Protein AF-A0A972IIH2-F1 (afdb_monomer_lite)

Radius of gyration: 24.48 Å; chains: 1; bounding box: 49×24×59 Å

Sequence (58 aa):
MASGLPDYVASAQPVPKEKRIAWFSSTAQTYAGIMLWFVFWQDVPVGAGIDPAKGEFS

pLDDT: mean 77.77, std 14.55, range [49.69, 93.19]

Secondary structure (DSSP, 8-state):
---S--HHHHT--PPPGGGPPPHHHHHHHHHHHHHHHHHHHHHTTTTTT--TTT----

Foldseek 3Di:
DPPDDDPVVVPDDDDDPVPDDDCCVPPVVVVVVVVVVCVVVVCVVVPPDNDPVPPDDD

Structure (mmCIF, N/CA/C/O backbone):
data_AF-A0A972IIH2-F1
#
_entry.id   AF-A0A972IIH2-F1
#
loop_
_atom_site.group_PDB
_atom_site.id
_atom_site.type_symbol
_atom_site.label_atom_id
_atom_site.label_alt_id
_atom_site.label_comp_id
_atom_site.label_asym_id
_atom_site.label_entity_id
_atom_site.label_seq_id
_atom_site.pdbx_PDB_ins_code
_atom_site.Cartn_x
_atom_site.Cartn_y
_atom_site.Cartn_z
_atom_site.occupancy
_atom_site.B_iso_or_equiv
_atom_site.auth_seq_id
_atom_site.auth_comp_id
_atom_site.auth_asym_id
_atom_site.auth_atom_id
_atom_site.pdbx_PDB_model_num
ATOM 1 N N . MET A 1 1 ? -33.537 -11.479 17.797 1.00 49.69 1 MET A N 1
ATOM 2 C CA . MET A 1 1 ? -32.361 -12.237 18.273 1.00 49.69 1 MET A CA 1
ATOM 3 C C . MET A 1 1 ? -31.696 -12.831 17.045 1.00 49.69 1 MET A C 1
ATOM 5 O O . MET A 1 1 ? -32.370 -13.576 16.348 1.00 49.69 1 MET A O 1
ATOM 9 N N . ALA A 1 2 ? -30.479 -12.406 16.694 1.00 57.03 2 ALA A N 1
ATOM 10 C CA . ALA A 1 2 ? -29.788 -12.868 15.487 1.00 57.03 2 ALA A CA 1
ATOM 11 C C . ALA A 1 2 ? -29.563 -14.387 15.579 1.00 57.03 2 ALA A C 1
ATOM 13 O O . ALA A 1 2 ? -28.748 -14.863 16.361 1.00 57.03 2 ALA A O 1
ATOM 14 N N . SER A 1 3 ? -30.377 -15.146 14.856 1.00 67.00 3 SER A N 1
ATOM 15 C CA . SER A 1 3 ? -30.468 -16.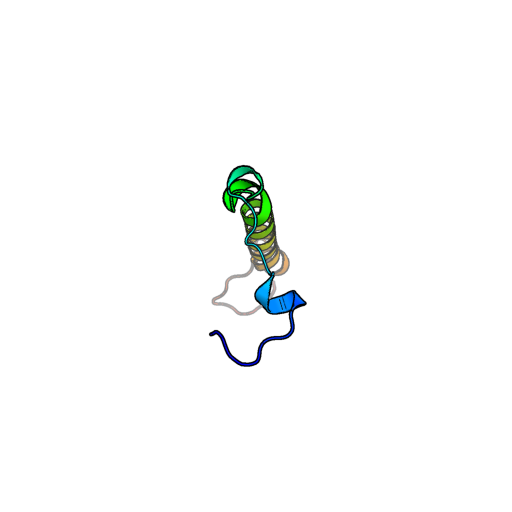599 14.943 1.00 67.00 3 SER A CA 1
ATOM 16 C C . SER A 1 3 ? -29.408 -17.269 14.064 1.00 67.00 3 SER A C 1
ATOM 18 O O . SER A 1 3 ? -29.501 -17.177 12.842 1.00 67.00 3 SER A O 1
ATOM 20 N N . GLY A 1 4 ? -28.450 -17.980 14.675 1.00 80.94 4 GLY A N 1
ATOM 21 C CA . GLY A 1 4 ? -27.718 -19.078 14.018 1.00 80.94 4 GLY A CA 1
ATOM 22 C C . GLY A 1 4 ? -26.228 -18.885 13.707 1.00 80.94 4 GLY A C 1
ATOM 23 O O . GLY A 1 4 ? -25.642 -19.765 13.085 1.00 80.94 4 GLY A O 1
ATOM 24 N N . LEU A 1 5 ? -25.595 -17.783 14.114 1.00 85.00 5 LEU A N 1
ATOM 25 C CA . LEU A 1 5 ? -24.150 -17.595 13.923 1.00 85.00 5 LEU A CA 1
ATOM 26 C C . LEU A 1 5 ? -23.373 -18.155 15.124 1.00 85.00 5 LEU A C 1
ATOM 28 O O . LEU A 1 5 ? -23.778 -17.894 16.256 1.00 85.00 5 LEU A O 1
ATOM 32 N N . PRO A 1 6 ? -22.258 -18.880 14.913 1.00 89.88 6 PRO A N 1
ATOM 33 C CA . PRO A 1 6 ? -21.354 -19.241 16.000 1.00 89.88 6 PRO A CA 1
ATOM 34 C C . PRO A 1 6 ? -20.870 -18.004 16.766 1.00 89.88 6 PRO A C 1
ATOM 36 O O . PRO A 1 6 ? -20.624 -16.960 16.153 1.00 89.88 6 PRO A O 1
ATOM 39 N N . ASP A 1 7 ? -20.664 -18.139 18.079 1.00 87.31 7 ASP A N 1
ATOM 40 C CA . ASP A 1 7 ? -20.328 -17.015 18.969 1.00 87.31 7 ASP A CA 1
ATOM 41 C C . ASP A 1 7 ? -19.128 -16.196 18.475 1.00 87.31 7 ASP A C 1
ATOM 43 O O . ASP A 1 7 ? -19.159 -14.968 18.517 1.00 87.31 7 ASP A O 1
ATOM 47 N N . TYR A 1 8 ? -18.108 -16.856 17.915 1.00 85.31 8 TYR A N 1
ATOM 48 C CA . TYR A 1 8 ? -16.914 -16.187 17.388 1.00 85.31 8 TYR A CA 1
ATOM 49 C C . TYR A 1 8 ? -17.208 -15.261 16.196 1.00 85.31 8 TYR A C 1
ATOM 51 O O . TYR A 1 8 ? -16.525 -14.252 16.010 1.00 85.31 8 TYR A O 1
ATOM 59 N N . VAL A 1 9 ? -18.223 -15.582 15.388 1.00 86.56 9 VAL A N 1
ATOM 60 C CA . VAL A 1 9 ? -18.657 -14.748 14.259 1.00 86.56 9 VAL A CA 1
ATOM 61 C C . VAL A 1 9 ? -19.519 -13.599 14.765 1.00 86.56 9 VAL A C 1
ATOM 63 O O . VAL A 1 9 ? -19.340 -12.462 14.335 1.00 86.56 9 VAL A O 1
ATOM 66 N N . ALA A 1 10 ? -20.421 -13.875 15.712 1.00 88.12 10 ALA A N 1
ATOM 67 C CA . ALA A 1 10 ? -21.267 -12.855 16.328 1.00 88.12 10 ALA A CA 1
ATOM 68 C C . ALA A 1 10 ? -20.451 -11.810 17.111 1.00 88.12 10 ALA A C 1
ATOM 70 O O . ALA A 1 10 ? -20.844 -10.646 17.181 1.00 88.12 10 ALA A O 1
ATOM 71 N N . SER A 1 11 ? -19.299 -12.204 17.662 1.00 88.75 11 SER A N 1
ATOM 72 C CA . SER A 1 11 ? -18.383 -11.315 18.380 1.00 88.75 11 SER A CA 1
ATOM 73 C C . SER A 1 11 ? -17.400 -10.554 17.487 1.00 88.75 11 SER A C 1
ATOM 75 O O . SER A 1 11 ? -16.566 -9.817 18.014 1.00 88.75 11 SER A O 1
ATOM 77 N N . ALA A 1 12 ? -17.430 -10.744 16.163 1.00 89.25 12 ALA A N 1
ATOM 78 C CA . ALA A 1 12 ? -16.480 -10.095 15.267 1.00 89.25 12 ALA A CA 1
ATOM 79 C C . ALA A 1 12 ? -16.593 -8.566 15.372 1.00 89.25 12 ALA A C 1
ATOM 81 O O . ALA A 1 12 ? -17.647 -7.981 15.131 1.00 89.25 12 ALA A O 1
ATOM 82 N N . GLN A 1 13 ? -15.484 -7.915 15.726 1.00 90.69 13 GLN A N 1
ATOM 83 C CA . GLN A 1 13 ? -15.399 -6.461 15.811 1.00 90.69 13 GLN A CA 1
ATOM 84 C C . GLN A 1 13 ? -14.624 -5.917 14.608 1.00 90.69 13 GLN A C 1
ATOM 86 O O . GLN A 1 13 ? -13.553 -6.440 14.283 1.00 90.69 13 GLN A O 1
ATOM 91 N N . PRO A 1 14 ? -15.117 -4.864 13.935 1.00 88.81 14 PRO A N 1
ATOM 92 C CA . PRO A 1 14 ? -14.367 -4.225 12.865 1.00 88.81 14 PRO A CA 1
ATOM 93 C C . PRO A 1 14 ? -13.082 -3.587 13.407 1.00 88.81 14 PRO A C 1
ATOM 95 O O . PRO A 1 14 ? -13.021 -3.133 14.549 1.00 88.81 14 PRO A O 1
ATOM 98 N N . VAL A 1 15 ? -12.057 -3.483 12.555 1.00 90.00 15 VAL A N 1
ATOM 99 C CA . VAL A 1 15 ? -10.803 -2.803 12.914 1.00 90.00 15 VAL A CA 1
ATOM 100 C C . VAL A 1 15 ? -11.100 -1.329 13.255 1.00 90.00 15 VAL A C 1
ATOM 102 O O . VAL A 1 15 ? -11.701 -0.636 12.419 1.00 90.00 15 VAL A O 1
ATOM 105 N N . PRO A 1 16 ? -10.693 -0.823 14.440 1.00 92.19 16 PRO A N 1
ATOM 106 C CA . PRO A 1 16 ? -10.852 0.584 14.820 1.00 92.19 16 PRO A CA 1
ATOM 107 C C . PRO A 1 16 ? -10.211 1.531 13.805 1.00 92.19 16 PRO A C 1
ATOM 109 O O . PRO A 1 16 ? -9.218 1.174 13.169 1.00 92.19 16 PRO A O 1
ATOM 112 N N . LYS A 1 17 ? -10.768 2.735 13.635 1.00 87.75 17 LYS A N 1
ATOM 113 C CA . LYS A 1 17 ? -10.358 3.676 12.576 1.00 87.75 17 LYS A CA 1
ATOM 114 C C . LYS A 1 17 ? -8.877 4.044 12.674 1.00 87.75 17 LYS A C 1
ATOM 116 O O . LYS A 1 17 ? -8.209 4.142 11.652 1.00 87.75 17 LYS A O 1
ATOM 121 N N . GLU A 1 18 ? -8.371 4.169 13.893 1.00 90.81 18 GLU A N 1
ATOM 122 C CA . GLU A 1 18 ? -6.996 4.549 14.223 1.00 90.81 18 GLU A CA 1
ATOM 123 C C . GLU A 1 18 ? -5.982 3.472 13.805 1.00 90.81 18 GLU A C 1
ATOM 125 O O . GLU A 1 18 ? -4.807 3.768 13.621 1.00 90.81 18 GLU A O 1
ATOM 130 N N . LYS A 1 19 ? -6.436 2.221 13.639 1.00 89.50 19 LYS A N 1
ATOM 131 C CA . LYS A 1 19 ? -5.614 1.073 13.226 1.00 89.50 19 LYS A CA 1
ATOM 132 C C . LYS A 1 19 ? -5.747 0.735 11.738 1.00 89.50 19 LYS A C 1
ATOM 134 O O . LYS A 1 19 ? -5.153 -0.239 11.279 1.00 89.50 19 LYS A O 1
ATOM 139 N N . ARG A 1 20 ? -6.534 1.500 10.976 1.00 90.56 20 ARG A N 1
ATOM 140 C CA . ARG A 1 20 ? -6.667 1.320 9.524 1.00 90.56 20 ARG A CA 1
ATOM 141 C C . ARG A 1 20 ? -5.567 2.106 8.826 1.00 90.56 20 ARG A C 1
ATOM 143 O O . ARG A 1 20 ? -5.453 3.312 9.011 1.00 90.56 20 ARG A O 1
ATOM 150 N N . ILE A 1 21 ? -4.791 1.434 7.986 1.00 89.44 21 ILE A N 1
ATOM 151 C CA . ILE A 1 21 ? -3.805 2.097 7.131 1.00 89.44 21 ILE A CA 1
ATOM 152 C C . ILE A 1 21 ? -4.518 2.577 5.869 1.00 89.44 21 ILE A C 1
ATOM 154 O O . ILE A 1 21 ? -5.310 1.843 5.274 1.00 89.44 21 ILE A O 1
ATOM 158 N N . ALA A 1 22 ? -4.252 3.815 5.457 1.00 87.62 22 ALA A N 1
ATOM 159 C CA . ALA A 1 22 ? -4.795 4.328 4.211 1.00 87.62 22 ALA A CA 1
ATOM 160 C C . ALA A 1 22 ? -4.222 3.550 3.015 1.00 87.62 22 ALA A C 1
ATOM 162 O O . ALA A 1 22 ? -3.021 3.292 2.959 1.00 87.62 22 ALA A O 1
ATOM 163 N N . TRP A 1 23 ? -5.068 3.218 2.036 1.00 85.12 23 TRP A N 1
ATOM 164 C CA . TRP A 1 23 ? -4.684 2.418 0.864 1.00 85.12 23 TRP A CA 1
ATOM 165 C C . TRP A 1 23 ? -3.451 2.972 0.133 1.00 85.12 23 TRP A C 1
ATOM 167 O O . TRP A 1 23 ? -2.560 2.213 -0.251 1.00 85.12 23 TRP A O 1
ATOM 177 N N . PHE A 1 24 ? -3.368 4.302 0.016 1.00 82.69 24 PHE A N 1
ATOM 178 C CA . PHE A 1 24 ? -2.256 4.986 -0.641 1.00 82.69 24 PHE A CA 1
ATOM 179 C C . PHE A 1 24 ? -0.908 4.808 0.072 1.00 82.69 24 PHE A C 1
ATOM 181 O O . PHE A 1 24 ? 0.132 4.994 -0.547 1.00 82.69 24 PHE A O 1
ATOM 188 N N . SER A 1 25 ? -0.918 4.469 1.364 1.00 85.62 25 SER A N 1
ATOM 189 C CA . SER A 1 25 ? 0.292 4.340 2.179 1.00 85.62 25 SER A CA 1
ATOM 190 C 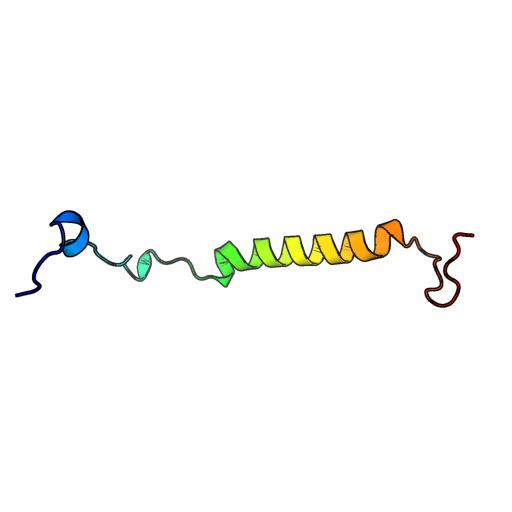C . SER A 1 25 ? 0.878 2.927 2.186 1.00 85.62 25 SER A C 1
ATOM 192 O O . SER A 1 25 ? 2.027 2.781 2.599 1.00 85.62 25 SER A O 1
ATOM 194 N N . SER A 1 26 ? 0.108 1.901 1.810 1.00 85.00 26 SER A N 1
ATOM 195 C CA . SER A 1 26 ? 0.556 0.501 1.849 1.00 85.00 26 SER A CA 1
ATOM 196 C C . SER A 1 26 ? 0.418 -0.214 0.513 1.00 85.00 26 SER A C 1
ATOM 198 O O . SER A 1 26 ? 1.337 -0.889 0.066 1.00 85.00 26 SER A O 1
ATOM 200 N N . THR A 1 27 ? -0.748 -0.098 -0.117 1.00 89.19 27 THR A N 1
ATOM 201 C CA . THR A 1 27 ? -1.117 -0.921 -1.270 1.00 89.19 27 THR A CA 1
ATOM 202 C C . THR A 1 27 ? -0.747 -0.221 -2.571 1.00 89.19 27 THR A C 1
ATOM 204 O O . THR A 1 27 ? -0.244 -0.859 -3.493 1.00 89.19 27 THR A O 1
ATOM 207 N N . ALA A 1 28 ? -0.929 1.100 -2.643 1.00 89.00 28 ALA A N 1
ATOM 208 C CA . ALA A 1 28 ? -0.685 1.852 -3.870 1.00 89.00 28 ALA A CA 1
ATOM 209 C C . ALA A 1 28 ? 0.761 1.742 -4.377 1.00 89.00 28 ALA A C 1
ATOM 211 O O . ALA A 1 28 ? 0.952 1.602 -5.584 1.00 89.00 28 ALA A O 1
ATOM 212 N N . GLN A 1 29 ? 1.772 1.745 -3.495 1.00 88.31 29 GLN A N 1
ATOM 213 C CA . GLN A 1 29 ? 3.168 1.621 -3.937 1.00 88.31 29 GLN A CA 1
ATOM 214 C C . GLN A 1 29 ? 3.446 0.270 -4.612 1.00 88.31 29 GLN A C 1
ATOM 216 O O . GLN A 1 29 ? 4.127 0.230 -5.636 1.00 88.31 29 GLN A O 1
ATOM 221 N N . THR A 1 30 ? 2.892 -0.830 -4.092 1.00 90.06 30 THR A N 1
ATOM 222 C CA . THR A 1 30 ? 3.043 -2.157 -4.710 1.00 90.06 30 THR A CA 1
ATOM 223 C C . THR A 1 30 ? 2.390 -2.206 -6.089 1.00 90.06 30 THR A C 1
ATOM 225 O O . THR A 1 30 ? 3.007 -2.692 -7.035 1.00 90.06 30 THR A O 1
ATOM 228 N N . TYR A 1 31 ? 1.179 -1.654 -6.233 1.00 88.19 31 TYR A N 1
ATOM 229 C CA . TYR A 1 31 ? 0.513 -1.569 -7.537 1.00 88.19 31 TYR A CA 1
ATOM 230 C C . TYR A 1 31 ? 1.318 -0.721 -8.524 1.00 88.19 31 TYR A C 1
ATOM 232 O O . TYR A 1 31 ? 1.510 -1.144 -9.660 1.00 88.19 31 TYR A O 1
ATOM 240 N N . ALA A 1 32 ? 1.844 0.429 -8.094 1.00 89.75 32 ALA A N 1
ATOM 241 C CA . ALA A 1 32 ? 2.697 1.264 -8.934 1.00 89.75 32 ALA A CA 1
ATOM 242 C C . ALA A 1 32 ? 3.940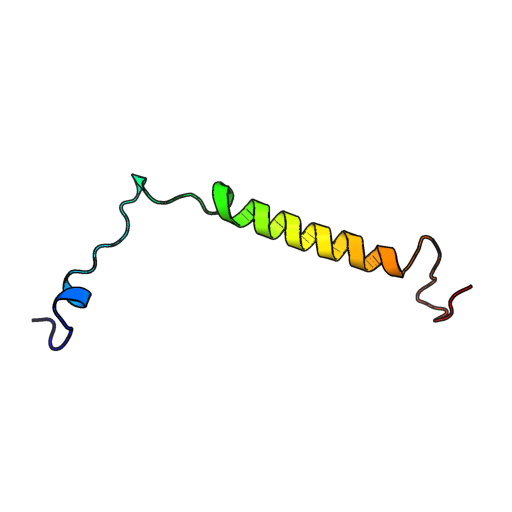 0.499 -9.424 1.00 89.75 32 ALA A C 1
ATOM 244 O O . ALA A 1 32 ? 4.230 0.518 -10.617 1.00 89.75 32 ALA A O 1
ATOM 245 N N . GLY A 1 33 ? 4.626 -0.235 -8.542 1.00 92.56 33 GLY A N 1
ATOM 246 C CA . GLY A 1 33 ? 5.784 -1.054 -8.915 1.00 92.56 33 GLY A CA 1
ATOM 247 C C . GLY A 1 33 ? 5.456 -2.146 -9.938 1.00 92.56 33 GLY A C 1
ATOM 248 O O . GLY A 1 33 ? 6.199 -2.325 -10.899 1.00 92.56 33 GLY A O 1
ATOM 249 N N . ILE A 1 34 ? 4.320 -2.833 -9.782 1.00 93.19 34 ILE A N 1
ATOM 250 C CA . ILE A 1 34 ? 3.859 -3.858 -10.733 1.00 93.19 34 ILE A CA 1
ATOM 251 C C . ILE A 1 34 ? 3.547 -3.238 -12.101 1.00 93.19 34 ILE A C 1
ATOM 253 O O . ILE A 1 34 ? 3.982 -3.763 -13.124 1.00 93.19 34 ILE A O 1
ATOM 257 N N . MET A 1 35 ? 2.832 -2.110 -12.133 1.00 90.50 35 MET A N 1
ATOM 258 C CA . MET A 1 35 ? 2.514 -1.415 -13.387 1.00 90.50 35 MET A CA 1
ATOM 259 C C . MET A 1 35 ? 3.788 -0.962 -14.106 1.00 90.50 35 MET A C 1
ATOM 261 O O . MET A 1 35 ? 3.923 -1.169 -15.309 1.00 90.50 35 MET A O 1
ATOM 265 N N . LEU A 1 36 ? 4.751 -0.409 -13.363 1.00 90.94 36 LEU A N 1
ATOM 266 C CA . LEU A 1 36 ? 6.051 -0.017 -13.907 1.00 90.94 36 LEU A CA 1
ATOM 267 C C . LEU A 1 36 ? 6.862 -1.219 -14.405 1.00 90.94 36 LEU A C 1
ATOM 269 O O . LEU A 1 36 ? 7.534 -1.100 -15.422 1.00 90.94 36 LEU A O 1
ATOM 273 N N . TRP A 1 37 ? 6.781 -2.379 -13.749 1.00 90.56 37 TRP A N 1
ATOM 274 C CA . TRP A 1 37 ? 7.426 -3.610 -14.216 1.00 90.56 37 TRP A CA 1
ATOM 275 C C . TRP A 1 37 ? 6.848 -4.094 -15.549 1.00 90.56 37 TRP A C 1
ATOM 277 O O . TRP A 1 37 ? 7.611 -4.436 -16.451 1.00 90.56 37 TRP A O 1
ATOM 287 N N . PHE A 1 38 ? 5.519 -4.081 -15.700 1.00 87.38 38 PHE A N 1
ATOM 288 C CA . PHE A 1 38 ? 4.878 -4.402 -16.977 1.00 87.38 38 PHE A CA 1
ATOM 289 C C . PHE A 1 38 ? 5.273 -3.411 -18.069 1.00 87.38 38 PHE A C 1
ATOM 291 O O . PHE A 1 38 ? 5.651 -3.843 -19.148 1.00 87.38 38 PHE A O 1
ATOM 298 N N . VAL A 1 39 ? 5.253 -2.106 -17.786 1.00 84.19 39 VAL A N 1
ATOM 299 C CA . VAL A 1 39 ? 5.672 -1.073 -18.749 1.00 84.19 39 VAL A CA 1
ATOM 300 C C . VAL A 1 39 ? 7.153 -1.188 -19.107 1.00 84.19 39 VAL A C 1
ATOM 302 O O . VAL A 1 39 ? 7.536 -0.957 -20.244 1.00 84.19 39 VAL A O 1
ATOM 305 N N . PHE A 1 40 ? 8.005 -1.571 -18.163 1.00 81.19 40 PHE A N 1
ATOM 306 C CA . PHE A 1 40 ? 9.411 -1.816 -18.452 1.00 81.19 40 PHE A CA 1
ATOM 307 C C . PHE A 1 40 ? 9.565 -3.029 -19.382 1.00 81.19 40 PHE A C 1
ATOM 309 O O . PHE A 1 40 ? 10.160 -2.924 -20.449 1.00 81.19 40 PHE A O 1
ATOM 316 N N . TRP A 1 41 ? 8.968 -4.172 -19.037 1.00 80.00 41 TRP A N 1
ATOM 317 C CA . TRP A 1 41 ? 9.111 -5.405 -19.818 1.00 80.00 41 TRP A CA 1
ATOM 318 C C . TRP A 1 41 ? 8.193 -5.532 -21.033 1.00 80.00 41 TRP A C 1
ATOM 320 O O . TRP A 1 41 ? 8.371 -6.478 -21.792 1.00 80.00 41 TRP A O 1
ATOM 330 N N . GLN A 1 42 ? 7.235 -4.635 -21.259 1.00 71.81 42 GLN A N 1
ATOM 331 C CA . GLN A 1 42 ? 6.493 -4.624 -22.523 1.00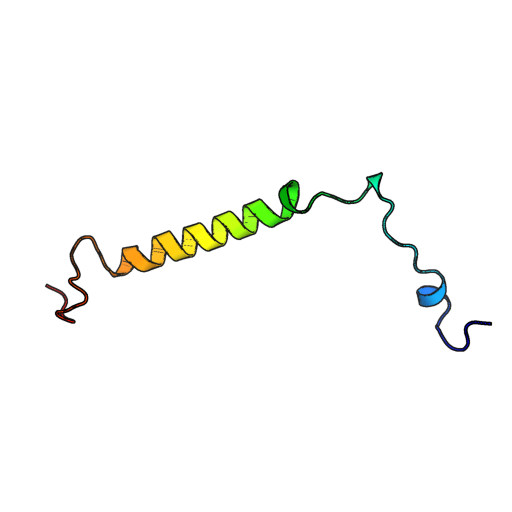 71.81 42 GLN A CA 1
ATOM 332 C C . GLN A 1 42 ? 7.402 -4.164 -23.670 1.00 71.81 42 GLN A C 1
ATOM 334 O O . GLN A 1 42 ? 7.282 -4.698 -24.761 1.00 71.81 42 GLN A O 1
ATOM 339 N N . ASP A 1 43 ? 8.336 -3.238 -23.406 1.00 65.38 43 ASP A N 1
ATOM 340 C CA . ASP A 1 43 ? 9.195 -2.623 -24.427 1.00 65.38 43 ASP A CA 1
ATOM 341 C C . ASP A 1 43 ? 10.622 -3.204 -24.428 1.00 65.38 43 ASP A C 1
ATOM 343 O O . ASP A 1 43 ? 11.332 -3.129 -25.429 1.00 65.38 43 ASP A O 1
ATOM 347 N N . VAL A 1 44 ? 11.061 -3.848 -23.339 1.00 63.66 44 VAL A N 1
ATOM 348 C CA . VAL A 1 44 ? 12.385 -4.502 -23.275 1.00 63.66 44 VAL A CA 1
ATOM 349 C C . VAL A 1 44 ? 12.565 -5.644 -24.297 1.00 63.66 44 VAL A C 1
ATOM 351 O O . VAL A 1 44 ? 13.624 -5.685 -24.923 1.00 63.66 44 VAL A O 1
ATOM 354 N N . PRO A 1 45 ? 11.591 -6.547 -24.545 1.00 58.22 45 PRO A N 1
ATOM 355 C CA . PRO A 1 45 ? 11.678 -7.543 -25.615 1.00 58.22 45 PRO A CA 1
ATOM 356 C C . PRO A 1 45 ? 11.544 -6.916 -27.005 1.00 58.22 45 PRO A C 1
ATOM 358 O O . PRO A 1 45 ? 11.966 -7.520 -27.986 1.00 58.22 45 PRO A O 1
ATOM 361 N N . VAL A 1 46 ? 10.941 -5.726 -27.083 1.00 57.19 46 VAL A N 1
ATOM 362 C CA . VAL A 1 46 ? 10.714 -4.996 -28.333 1.00 57.19 46 VAL A CA 1
ATOM 363 C C . VAL A 1 46 ? 12.012 -4.335 -28.803 1.00 57.19 46 VAL A C 1
ATOM 365 O O . VAL A 1 46 ? 12.172 -4.076 -29.992 1.00 57.19 46 VAL A O 1
ATOM 368 N N . GLY A 1 47 ? 12.979 -4.129 -27.899 1.00 54.41 47 GLY A N 1
ATOM 369 C CA . GLY A 1 47 ? 14.238 -3.463 -28.205 1.00 54.41 47 GLY A CA 1
ATOM 370 C C . GLY A 1 47 ? 14.002 -2.035 -28.707 1.00 54.41 47 GLY A C 1
ATOM 371 O O . GLY A 1 47 ? 12.931 -1.655 -29.173 1.00 54.41 47 GLY A O 1
ATOM 372 N N . ALA A 1 48 ? 15.016 -1.186 -28.654 1.00 58.06 48 ALA A N 1
ATOM 373 C CA . ALA A 1 48 ? 14.962 0.054 -29.418 1.00 58.06 48 ALA A CA 1
ATOM 374 C C . ALA A 1 48 ? 15.061 -0.294 -30.922 1.00 58.06 48 ALA A C 1
ATOM 376 O O . ALA A 1 48 ? 16.151 -0.220 -31.483 1.00 58.06 48 ALA A O 1
ATOM 377 N N . GLY A 1 49 ? 13.975 -0.749 -31.567 1.00 55.91 49 GLY A N 1
ATOM 378 C CA . GLY A 1 49 ? 14.021 -1.061 -33.002 1.00 55.91 49 GLY A CA 1
ATOM 379 C C . GLY A 1 49 ? 12.873 -1.829 -33.668 1.00 55.91 49 GLY A C 1
ATOM 380 O O . GLY A 1 49 ? 12.888 -1.886 -34.896 1.00 55.91 49 GLY A O 1
ATOM 381 N N . ILE A 1 50 ? 11.893 -2.408 -32.965 1.00 56.19 50 ILE A N 1
ATOM 382 C CA . ILE A 1 50 ? 10.829 -3.159 -33.663 1.00 56.19 50 ILE A CA 1
ATOM 383 C C . ILE A 1 50 ? 9.722 -2.218 -34.155 1.00 56.19 50 ILE A C 1
ATOM 385 O O . ILE A 1 50 ? 9.012 -1.591 -33.372 1.00 56.19 50 ILE A O 1
ATOM 389 N N . ASP A 1 51 ? 9.569 -2.151 -35.479 1.00 59.62 51 ASP A N 1
ATOM 390 C CA . ASP A 1 51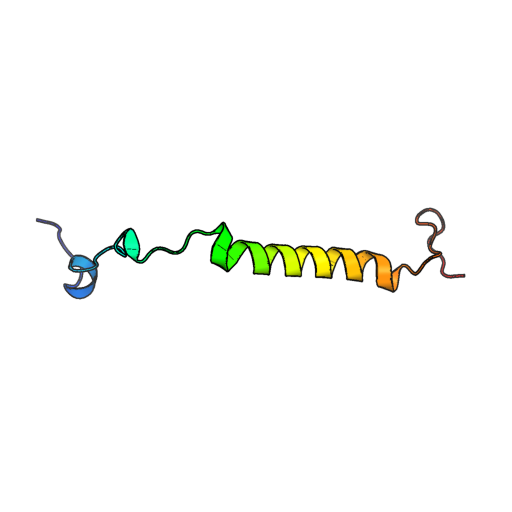 ? 8.446 -1.516 -36.168 1.00 59.62 51 ASP A CA 1
ATOM 391 C C . ASP A 1 51 ? 7.228 -2.466 -36.125 1.00 59.62 51 ASP A C 1
ATOM 393 O O . ASP A 1 51 ? 7.239 -3.504 -36.802 1.00 59.62 51 ASP A O 1
ATOM 397 N N . PRO A 1 52 ? 6.168 -2.151 -35.353 1.00 55.56 52 PRO A N 1
ATOM 398 C CA . PRO A 1 52 ? 5.012 -3.033 -35.197 1.00 55.56 52 PRO A CA 1
ATOM 399 C C . PRO A 1 52 ? 4.253 -3.287 -36.511 1.00 55.56 52 PRO A C 1
ATOM 401 O O . PRO A 1 52 ? 3.461 -4.226 -36.572 1.00 55.56 52 PRO A O 1
ATOM 404 N N . ALA A 1 53 ? 4.501 -2.508 -37.573 1.00 60.66 53 ALA A N 1
ATOM 405 C CA . ALA A 1 53 ? 3.911 -2.732 -38.892 1.00 60.66 53 ALA A CA 1
ATOM 406 C C . ALA A 1 53 ? 4.637 -3.803 -39.730 1.00 60.66 53 ALA A C 1
ATOM 408 O O . ALA A 1 53 ? 4.075 -4.266 -40.723 1.00 60.66 53 ALA A O 1
ATOM 409 N N . LYS A 1 54 ? 5.869 -4.193 -39.368 1.00 58.34 54 LYS A N 1
ATOM 410 C CA . LYS A 1 54 ? 6.704 -5.087 -40.193 1.00 58.34 54 LYS A CA 1
ATOM 411 C C . LYS A 1 54 ? 6.853 -6.505 -39.662 1.00 58.34 54 LYS A C 1
ATOM 413 O O . LYS A 1 54 ? 7.233 -7.367 -40.438 1.00 58.34 54 LYS A O 1
ATOM 418 N N . GLY A 1 55 ? 6.524 -6.765 -38.395 1.00 53.53 55 GLY A N 1
ATOM 419 C CA . GLY A 1 55 ? 6.465 -8.129 -37.852 1.00 53.53 55 GLY A CA 1
ATOM 420 C C . GLY A 1 55 ? 7.754 -8.953 -37.986 1.00 53.53 55 GLY A C 1
ATOM 421 O O . GLY A 1 55 ? 7.687 -10.176 -37.926 1.00 53.53 55 GLY A O 1
ATOM 422 N N . GLU A 1 56 ? 8.912 -8.315 -38.163 1.00 55.16 56 GLU A N 1
ATOM 423 C CA . GLU A 1 56 ? 10.202 -8.984 -38.341 1.00 55.16 56 GLU A CA 1
ATOM 424 C C . GLU A 1 56 ? 11.261 -8.337 -37.441 1.00 55.16 56 GLU A C 1
ATOM 426 O O . GLU A 1 56 ? 11.335 -7.111 -37.320 1.00 55.16 56 GLU A O 1
ATOM 431 N N . PHE A 1 57 ? 12.072 -9.179 -36.795 1.00 55.75 57 PHE A N 1
ATOM 432 C CA . PHE A 1 57 ? 13.311 -8.758 -36.143 1.00 55.75 57 PHE A CA 1
ATOM 433 C C . PHE A 1 57 ? 14.350 -8.458 -37.229 1.00 55.75 57 PHE A C 1
ATOM 435 O O . PHE A 1 57 ? 14.561 -9.293 -38.109 1.00 55.75 57 PHE A O 1
ATOM 442 N N . SER A 1 58 ? 14.990 -7.285 -37.158 1.00 55.69 58 SER A N 1
ATOM 443 C CA . SER A 1 58 ? 16.210 -7.016 -37.931 1.00 55.69 58 SER A CA 1
ATOM 444 C C . SER A 1 58 ? 17.391 -7.826 -37.411 1.00 55.69 58 SER A C 1
ATOM 446 O O . SER A 1 58 ? 17.436 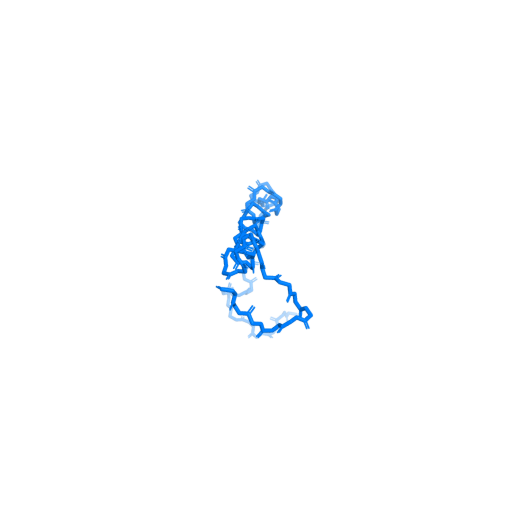-8.107 -36.192 1.00 55.69 58 SER A O 1
#